Protein AF-A0A376Y723-F1 (afdb_monomer_lite)

Secondary structure (DSSP, 8-state):
-HHHHHHHHHHHSSPPP----SS--THHHHGGGT-------S--TTTTSTT------SSGGG-HHHHHHHHHHHHHHHHTT---------

Structure (mmCIF, N/CA/C/O backbone):
data_AF-A0A376Y723-F1
#
_entry.id   AF-A0A376Y723-F1
#
loop_
_atom_site.group_PDB
_atom_site.id
_atom_site.type_symbol
_atom_site.label_atom_id
_atom_site.label_alt_id
_atom_site.label_comp_id
_atom_site.label_asym_id
_atom_site.label_entity_id
_atom_site.label_seq_id
_atom_site.pdbx_PDB_ins_code
_atom_site.Cartn_x
_atom_site.Cartn_y
_atom_site.Cartn_z
_atom_site.occupancy
_atom_site.B_iso_or_equiv
_atom_site.auth_seq_id
_atom_site.auth_comp_id
_atom_site.auth_asym_id
_atom_site.auth_atom_id
_atom_site.pdbx_PDB_model_num
ATOM 1 N N . MET A 1 1 ? -7.483 1.802 9.466 1.00 87.50 1 MET A N 1
ATOM 2 C CA . MET A 1 1 ? -6.031 1.879 9.152 1.00 87.50 1 MET A CA 1
ATOM 3 C C . MET A 1 1 ? -5.257 0.671 9.694 1.00 87.50 1 MET A C 1
ATOM 5 O O . MET A 1 1 ? -4.575 -0.006 8.933 1.00 87.50 1 MET A O 1
ATOM 9 N N . ASP A 1 2 ? -5.396 0.364 10.986 1.00 94.94 2 ASP A N 1
ATOM 10 C CA . ASP A 1 2 ? -4.520 -0.559 11.737 1.00 94.94 2 ASP A CA 1
ATOM 11 C C . ASP A 1 2 ? -4.443 -1.982 11.183 1.00 94.94 2 ASP A C 1
ATOM 13 O O . ASP A 1 2 ? -3.378 -2.592 11.174 1.00 94.94 2 ASP A O 1
ATOM 17 N N . ALA A 1 3 ? -5.560 -2.520 10.683 1.00 96.12 3 ALA A N 1
ATOM 18 C CA . ALA A 1 3 ? -5.592 -3.870 10.124 1.00 96.12 3 ALA A CA 1
ATOM 19 C C . ALA A 1 3 ? -4.611 -4.045 8.953 1.00 96.12 3 ALA A C 1
ATOM 21 O O . ALA A 1 3 ? -3.993 -5.104 8.843 1.00 96.12 3 ALA A O 1
ATOM 22 N N . VAL A 1 4 ? -4.455 -3.007 8.123 1.00 96.56 4 VAL A N 1
ATOM 23 C CA . VAL A 1 4 ? -3.528 -2.998 6.984 1.00 96.56 4 VAL A CA 1
ATOM 24 C C . VAL A 1 4 ? -2.093 -2.869 7.483 1.00 96.56 4 VAL A C 1
ATOM 26 O O . VAL A 1 4 ? -1.255 -3.688 7.120 1.00 96.56 4 VAL A O 1
ATOM 29 N N . VAL A 1 5 ? -1.818 -1.897 8.362 1.00 96.88 5 VAL A N 1
ATOM 30 C CA . VAL A 1 5 ? -0.475 -1.658 8.923 1.00 96.88 5 VAL A CA 1
ATOM 31 C C . VAL A 1 5 ? 0.064 -2.917 9.600 1.00 96.88 5 VAL A C 1
ATOM 33 O O . VAL A 1 5 ? 1.125 -3.408 9.227 1.00 96.88 5 VAL A O 1
ATOM 36 N N . ASN A 1 6 ? -0.726 -3.515 10.493 1.00 96.38 6 ASN A N 1
ATOM 37 C CA . ASN A 1 6 ? -0.348 -4.725 11.220 1.00 96.38 6 ASN A CA 1
ATOM 38 C C . ASN A 1 6 ? -0.153 -5.937 10.297 1.00 96.38 6 ASN A C 1
ATOM 40 O O . ASN A 1 6 ? 0.614 -6.842 10.618 1.00 96.38 6 ASN A O 1
ATOM 44 N N . ALA A 1 7 ? -0.878 -6.014 9.176 1.00 95.75 7 ALA A N 1
ATOM 45 C CA . ALA A 1 7 ? -0.694 -7.090 8.206 1.00 95.75 7 ALA A CA 1
ATOM 46 C C . ALA A 1 7 ? 0.573 -6.879 7.366 1.00 95.75 7 ALA A C 1
ATOM 48 O O . ALA A 1 7 ? 1.293 -7.842 7.109 1.00 95.75 7 ALA A O 1
ATOM 49 N N . VAL A 1 8 ? 0.866 -5.644 6.952 1.00 95.44 8 VAL A N 1
ATOM 50 C CA . VAL A 1 8 ? 2.097 -5.327 6.215 1.00 95.44 8 VAL A CA 1
ATOM 51 C C . VAL A 1 8 ? 3.316 -5.598 7.093 1.00 95.44 8 VAL A C 1
ATOM 53 O O . VAL A 1 8 ? 4.183 -6.355 6.662 1.00 95.44 8 VAL A O 1
ATOM 56 N N . GLU A 1 9 ? 3.334 -5.081 8.325 1.00 96.25 9 GLU A N 1
ATOM 57 C CA . GLU A 1 9 ? 4.424 -5.294 9.289 1.00 96.25 9 GLU A CA 1
ATOM 58 C C . GLU A 1 9 ? 4.661 -6.782 9.563 1.00 96.25 9 GLU A C 1
ATOM 60 O O . GLU A 1 9 ? 5.799 -7.234 9.567 1.00 96.25 9 GLU A O 1
ATOM 65 N N . HIS A 1 10 ? 3.594 -7.569 9.717 1.00 95.25 10 HIS A N 1
ATOM 66 C CA . HIS A 1 10 ? 3.711 -8.995 10.016 1.00 95.25 10 HIS A CA 1
ATOM 67 C C . HIS A 1 10 ? 4.310 -9.830 8.874 1.00 95.25 10 HIS A C 1
ATOM 69 O O . HIS A 1 10 ? 5.074 -10.749 9.143 1.00 95.25 10 HIS A O 1
ATOM 75 N N . TYR A 1 11 ? 3.945 -9.559 7.615 1.00 93.25 11 TYR A N 1
ATOM 76 C CA . TYR A 1 11 ? 4.390 -10.379 6.474 1.00 93.25 11 TYR A CA 1
ATOM 77 C C . TYR A 1 11 ? 5.612 -9.830 5.741 1.00 93.25 11 TYR A C 1
ATOM 79 O O . TYR A 1 11 ? 6.243 -10.571 4.993 1.00 93.25 11 TYR A O 1
ATOM 87 N N . ASN A 1 12 ? 5.906 -8.540 5.896 1.00 91.00 12 ASN A N 1
ATOM 88 C CA . ASN A 1 12 ? 6.991 -7.873 5.178 1.00 91.00 12 ASN A CA 1
ATOM 89 C C . ASN A 1 12 ? 8.078 -7.352 6.122 1.00 91.00 12 ASN A C 1
ATOM 91 O O . ASN A 1 12 ? 9.062 -6.818 5.627 1.00 91.00 12 ASN A O 1
ATOM 95 N N . GLU A 1 13 ? 7.887 -7.464 7.444 1.00 93.69 13 GLU A N 1
ATOM 96 C CA . GLU A 1 13 ? 8.821 -6.992 8.482 1.00 93.69 13 GLU A CA 1
ATOM 97 C C . GLU A 1 13 ? 9.170 -5.498 8.355 1.00 93.69 13 GLU A C 1
ATOM 99 O O . GLU A 1 13 ? 10.197 -5.019 8.827 1.00 93.69 13 GLU A O 1
ATOM 104 N N . ILE A 1 14 ? 8.287 -4.740 7.701 1.00 93.50 14 ILE A N 1
ATOM 105 C CA . ILE A 1 14 ? 8.461 -3.324 7.397 1.00 93.50 14 ILE A CA 1
ATOM 106 C C . ILE A 1 14 ? 7.190 -2.588 7.795 1.00 93.50 14 ILE A C 1
ATOM 108 O O . ILE A 1 14 ? 6.081 -2.989 7.437 1.00 93.50 14 ILE A O 1
ATOM 112 N N . LYS A 1 15 ? 7.363 -1.457 8.480 1.00 94.94 15 LYS A N 1
ATOM 113 C CA . LYS A 1 15 ? 6.278 -0.515 8.736 1.00 94.94 15 LYS A CA 1
ATOM 114 C C . LYS A 1 15 ? 5.962 0.285 7.469 1.00 94.94 15 LYS A C 1
ATOM 116 O O . LYS A 1 15 ? 6.853 0.978 6.969 1.00 94.94 15 LYS A O 1
ATOM 121 N N . PRO A 1 16 ? 4.729 0.223 6.932 1.00 95.69 16 PRO A N 1
ATOM 122 C CA . PRO A 1 16 ? 4.375 0.996 5.752 1.00 95.69 16 PRO A CA 1
ATOM 123 C C . PRO A 1 16 ? 4.382 2.493 6.063 1.00 95.69 16 PRO A C 1
ATOM 125 O O . PRO A 1 16 ? 3.942 2.931 7.128 1.00 95.69 16 PRO A O 1
ATOM 128 N N . GLN A 1 17 ? 4.831 3.289 5.096 1.00 95.88 17 GLN A N 1
ATOM 129 C CA . GLN A 1 17 ? 4.627 4.732 5.130 1.00 95.88 17 GLN A CA 1
ATOM 130 C C . GLN A 1 17 ? 3.175 5.047 4.761 1.00 95.88 17 GLN A C 1
ATOM 132 O O . GLN A 1 17 ? 2.628 4.473 3.820 1.00 95.88 17 GLN A O 1
ATOM 137 N N . LEU A 1 18 ? 2.555 5.966 5.499 1.00 95.56 18 LEU A N 1
ATOM 138 C CA . LEU A 1 18 ? 1.197 6.431 5.229 1.00 95.56 18 LEU A CA 1
ATOM 139 C C . LEU A 1 18 ? 1.287 7.686 4.364 1.00 95.56 18 LEU A C 1
ATOM 141 O O . LEU A 1 18 ? 1.601 8.764 4.863 1.00 95.56 18 LEU A O 1
ATOM 145 N N . LEU A 1 19 ? 1.068 7.523 3.062 1.00 94.56 19 LEU A N 1
ATOM 146 C CA . LEU A 1 19 ? 1.240 8.583 2.074 1.00 94.56 19 LEU A CA 1
ATOM 147 C C . LEU A 1 19 ? -0.101 8.962 1.441 1.00 94.56 19 LEU A C 1
ATOM 149 O O . LEU A 1 19 ? -0.987 8.127 1.280 1.00 94.56 19 LEU A O 1
ATOM 153 N N . THR A 1 20 ? -0.214 10.229 1.051 1.00 93.81 20 THR A N 1
ATOM 154 C CA . THR A 1 20 ? -1.307 10.778 0.225 1.00 93.81 20 THR A CA 1
ATOM 155 C C . THR A 1 20 ? -0.804 11.236 -1.147 1.00 93.81 20 THR A C 1
ATOM 157 O O . THR A 1 20 ? -1.514 11.906 -1.892 1.00 93.81 20 THR A O 1
ATOM 160 N N . THR A 1 21 ? 0.449 10.908 -1.466 1.00 90.00 21 THR A N 1
ATOM 161 C CA . THR A 1 21 ? 1.103 11.208 -2.738 1.00 90.00 21 THR A CA 1
ATOM 162 C C . THR A 1 21 ? 0.840 10.093 -3.748 1.00 90.00 21 THR A C 1
ATOM 164 O O . THR A 1 21 ? 0.587 8.948 -3.378 1.00 90.00 21 THR A O 1
ATOM 167 N N . GLY A 1 22 ? 0.942 10.413 -5.038 1.00 79.06 22 GLY A N 1
ATOM 168 C CA . GLY A 1 22 ? 0.711 9.460 -6.123 1.00 79.06 22 GLY A CA 1
ATOM 169 C C . GLY A 1 22 ? -0.431 9.891 -7.038 1.00 79.06 22 GLY A C 1
ATOM 170 O O . GLY A 1 22 ? -0.828 11.052 -7.036 1.00 79.06 22 GLY A O 1
ATOM 171 N N . GLY A 1 23 ? -0.897 8.958 -7.870 1.00 84.31 23 GLY A N 1
ATOM 172 C CA . GLY A 1 23 ? -1.968 9.186 -8.842 1.00 84.31 23 GLY A CA 1
ATOM 173 C C . GLY A 1 23 ? -3.360 9.267 -8.208 1.00 84.31 23 GLY A C 1
ATOM 174 O O . GLY A 1 23 ? -3.535 9.700 -7.075 1.00 84.31 23 GLY A O 1
ATOM 175 N N . THR A 1 24 ? -4.373 8.835 -8.958 1.00 89.88 24 THR A N 1
ATOM 176 C CA . THR A 1 24 ? -5.771 8.825 -8.510 1.00 89.88 24 THR A CA 1
ATOM 177 C C . THR A 1 24 ? -6.326 7.411 -8.471 1.00 89.88 24 THR A C 1
ATOM 179 O O . THR A 1 24 ? -6.013 6.609 -9.348 1.00 89.88 24 THR A O 1
ATOM 182 N N . SER A 1 25 ? -7.239 7.149 -7.539 1.00 94.31 25 SER A N 1
ATOM 183 C CA . SER A 1 25 ? -8.012 5.910 -7.477 1.00 94.31 25 SER A CA 1
ATOM 184 C C . SER A 1 25 ? -9.512 6.191 -7.375 1.00 94.31 25 SER A C 1
ATOM 186 O O . SER A 1 25 ? -9.954 7.318 -7.101 1.00 94.31 25 SER A O 1
ATOM 188 N N . ASP A 1 26 ? -10.317 5.144 -7.531 1.00 96.31 26 ASP A N 1
ATOM 189 C CA . ASP A 1 26 ? -11.765 5.199 -7.301 1.00 96.31 26 ASP A CA 1
ATOM 190 C C . ASP A 1 26 ? -12.142 5.272 -5.814 1.00 96.31 26 ASP A C 1
ATOM 192 O O . ASP A 1 26 ? -13.310 5.477 -5.472 1.00 96.31 26 ASP A O 1
ATOM 196 N N . GLY A 1 27 ? -11.149 5.233 -4.918 1.00 94.06 27 GLY A N 1
ATOM 197 C CA . GLY A 1 27 ? -11.323 5.470 -3.489 1.00 94.06 27 GLY A CA 1
ATOM 198 C C . GLY A 1 27 ? -12.034 6.789 -3.182 1.00 94.06 27 GLY A C 1
ATOM 199 O O . GLY A 1 27 ? -12.829 6.849 -2.246 1.00 94.06 27 GLY A O 1
ATOM 200 N N . ARG A 1 28 ? -11.859 7.822 -4.022 1.00 94.50 28 ARG A N 1
ATOM 201 C CA . ARG A 1 28 ? -12.553 9.118 -3.882 1.00 94.50 28 ARG A CA 1
ATOM 202 C C . ARG A 1 28 ? -14.077 9.017 -3.965 1.00 94.50 28 ARG A C 1
ATOM 204 O O . ARG A 1 28 ? -14.774 9.836 -3.371 1.00 94.50 28 ARG A O 1
ATOM 211 N N . PHE A 1 29 ? -14.603 8.046 -4.710 1.00 96.81 29 PHE A N 1
ATOM 212 C CA . PHE A 1 29 ? -16.044 7.825 -4.811 1.00 96.81 29 PHE A CA 1
ATOM 213 C C . PHE A 1 29 ? -16.549 7.014 -3.621 1.00 96.81 29 PHE A C 1
ATOM 215 O O . PHE A 1 29 ? -17.572 7.360 -3.038 1.00 96.81 29 PHE A O 1
ATOM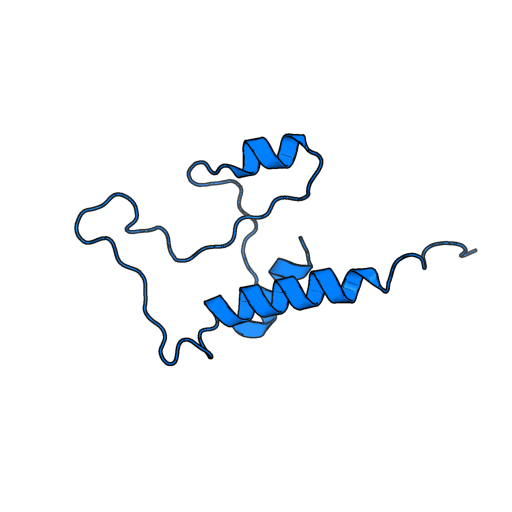 222 N N . ILE A 1 30 ? -15.787 5.999 -3.207 1.00 95.94 30 ILE A N 1
ATOM 223 C CA . ILE A 1 30 ? -16.120 5.138 -2.065 1.00 95.94 30 ILE A CA 1
ATOM 224 C C . ILE A 1 30 ? -16.102 5.926 -0.751 1.00 95.94 30 ILE A C 1
ATOM 226 O O . ILE A 1 30 ? -16.996 5.766 0.077 1.00 95.94 30 ILE A O 1
ATOM 230 N N . ALA A 1 31 ? -15.141 6.835 -0.582 1.00 95.00 31 ALA A N 1
ATOM 231 C CA . ALA A 1 31 ? -15.030 7.681 0.604 1.00 95.00 31 ALA A CA 1
ATOM 232 C C . ALA A 1 31 ? -16.287 8.539 0.846 1.00 95.00 31 ALA A C 1
ATOM 234 O O . ALA A 1 31 ? -16.634 8.805 1.995 1.00 95.00 31 ALA A O 1
ATOM 235 N N . ARG A 1 32 ? -17.027 8.915 -0.211 1.00 96.38 32 ARG A N 1
ATOM 236 C CA . ARG A 1 32 ? -18.295 9.662 -0.085 1.00 96.38 32 ARG A CA 1
ATOM 237 C C . ARG A 1 32 ? -19.396 8.866 0.615 1.00 96.38 32 ARG A C 1
ATOM 239 O O . ARG A 1 32 ? -20.343 9.466 1.106 1.00 96.38 32 ARG A O 1
ATOM 246 N N . MET A 1 33 ? -19.264 7.543 0.694 1.00 97.19 33 MET A N 1
ATOM 247 C CA . MET A 1 33 ? -20.174 6.673 1.443 1.00 97.19 33 MET A CA 1
ATOM 248 C C . MET A 1 33 ? -19.854 6.623 2.949 1.00 97.19 33 MET A C 1
ATOM 250 O O . MET A 1 33 ? -20.488 5.869 3.679 1.00 97.19 33 MET A O 1
ATOM 254 N N . GLY A 1 34 ? -18.852 7.373 3.426 1.00 95.25 34 GLY A N 1
ATOM 255 C CA . GLY A 1 34 ? -18.412 7.349 4.827 1.00 95.25 34 GLY A CA 1
ATOM 256 C C . GLY A 1 34 ? -17.515 6.157 5.186 1.00 95.25 34 GLY A C 1
ATOM 257 O O . GLY A 1 34 ? -17.248 5.916 6.362 1.00 95.25 34 GLY A O 1
ATOM 258 N N . ALA A 1 35 ? -17.038 5.401 4.194 1.00 95.12 35 ALA A N 1
ATOM 259 C CA . ALA A 1 35 ? -16.141 4.271 4.409 1.00 95.12 35 ALA A CA 1
ATOM 260 C C . ALA A 1 35 ? -14.696 4.725 4.683 1.00 95.12 35 ALA A C 1
ATOM 262 O O . ALA A 1 35 ? -14.205 5.681 4.082 1.00 95.12 35 ALA A O 1
ATOM 263 N N . GLN A 1 36 ? -13.977 3.983 5.53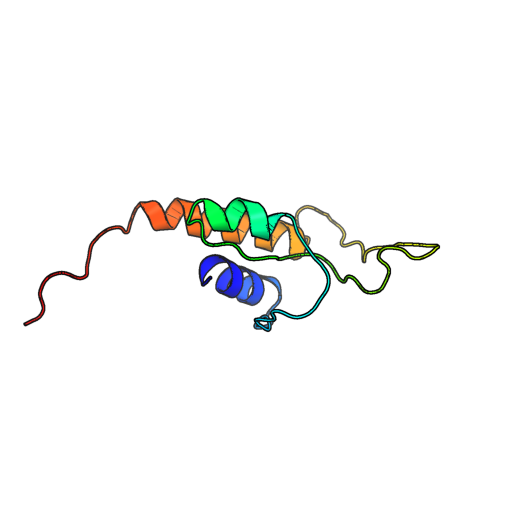3 1.00 95.69 36 GLN A N 1
ATOM 264 C CA . GLN A 1 36 ? -12.520 4.110 5.621 1.00 95.69 36 GLN A CA 1
ATOM 265 C C . GLN A 1 36 ? -11.887 3.495 4.371 1.00 95.69 36 GLN A C 1
ATOM 267 O O . GLN A 1 36 ? -12.060 2.304 4.112 1.00 95.69 36 GLN A O 1
ATOM 272 N N . VAL A 1 37 ? -11.131 4.296 3.622 1.00 95.56 37 VAL A N 1
ATOM 273 C CA . VAL A 1 37 ? -10.465 3.865 2.388 1.00 95.56 37 VAL A CA 1
ATOM 274 C C . VAL A 1 37 ? -8.953 3.903 2.587 1.00 95.56 37 VAL A C 1
ATOM 276 O O . VAL A 1 37 ? -8.406 4.902 3.046 1.00 95.56 37 VAL A O 1
ATOM 279 N N . VAL A 1 38 ? -8.286 2.800 2.252 1.00 95.38 38 VAL A N 1
ATOM 280 C CA . VAL A 1 38 ? -6.824 2.669 2.243 1.00 95.38 38 VAL A CA 1
ATOM 281 C C . VAL A 1 38 ? -6.420 2.009 0.933 1.00 95.38 38 VAL A C 1
ATOM 283 O O . VAL A 1 38 ? -7.067 1.056 0.498 1.00 95.38 38 VAL A O 1
ATOM 286 N N . GLU A 1 39 ? -5.339 2.490 0.331 1.00 95.31 39 GLU A N 1
ATOM 287 C CA . GLU A 1 39 ? -4.748 1.898 -0.864 1.00 95.31 39 GLU A CA 1
ATOM 288 C C . GLU A 1 39 ? -3.513 1.075 -0.499 1.00 95.31 39 GLU A C 1
ATOM 290 O O . GLU A 1 39 ? -2.646 1.510 0.258 1.00 95.31 39 GLU A O 1
ATOM 295 N N . LEU A 1 40 ? -3.444 -0.135 -1.044 1.00 93.81 40 LEU A N 1
ATOM 296 C CA . LEU A 1 40 ? -2.311 -1.041 -0.920 1.00 93.81 40 LEU A CA 1
ATOM 297 C C . LEU A 1 40 ? -2.140 -1.739 -2.268 1.00 93.81 40 LEU A C 1
ATOM 299 O O . LEU A 1 40 ? -3.112 -2.272 -2.804 1.00 93.81 40 LEU A O 1
ATOM 303 N N . GLY A 1 41 ? -0.920 -1.748 -2.803 1.00 92.94 41 GLY A N 1
ATOM 304 C CA . GLY A 1 41 ? -0.625 -2.272 -4.135 1.00 92.94 41 GLY A CA 1
ATOM 305 C C . GLY A 1 41 ? 0.855 -2.618 -4.325 1.00 92.94 41 GLY A C 1
ATOM 306 O O . GLY A 1 41 ? 1.662 -2.388 -3.420 1.00 92.94 41 GLY A O 1
ATOM 307 N N . PRO A 1 42 ? 1.223 -3.210 -5.474 1.00 92.12 42 PRO A N 1
ATOM 308 C CA . PRO A 1 42 ? 2.611 -3.487 -5.806 1.00 92.12 42 PRO A CA 1
ATOM 309 C C . PRO A 1 42 ? 3.355 -2.191 -6.161 1.00 92.12 42 PRO A C 1
ATOM 311 O O . PRO A 1 42 ? 2.778 -1.107 -6.235 1.00 92.12 42 PRO A O 1
ATOM 314 N N . VAL A 1 43 ? 4.659 -2.308 -6.416 1.00 93.19 43 VAL A N 1
ATOM 315 C CA . VAL A 1 43 ? 5.489 -1.178 -6.856 1.00 93.19 43 VAL A CA 1
ATOM 316 C C . VAL A 1 43 ? 4.932 -0.585 -8.154 1.00 93.19 43 VAL A C 1
ATOM 318 O O . VAL A 1 43 ? 4.795 -1.290 -9.149 1.00 93.19 43 VAL A O 1
ATOM 321 N N . ASN A 1 44 ? 4.670 0.722 -8.151 1.00 93.44 44 ASN A N 1
ATOM 322 C CA . ASN A 1 44 ? 4.035 1.444 -9.257 1.00 93.44 44 ASN A CA 1
ATOM 323 C C . ASN A 1 44 ? 5.025 2.052 -10.276 1.00 93.44 44 ASN A C 1
ATOM 325 O O . ASN A 1 44 ? 4.618 2.781 -11.169 1.00 93.44 44 ASN A O 1
ATOM 329 N N . ALA A 1 45 ? 6.329 1.774 -10.180 1.00 95.31 45 ALA A N 1
ATOM 330 C CA . ALA A 1 45 ? 7.362 2.456 -10.974 1.00 95.31 45 ALA A CA 1
ATOM 331 C C . ALA A 1 45 ? 7.224 2.294 -12.507 1.00 95.31 45 ALA A C 1
ATOM 333 O O . ALA A 1 45 ? 7.742 3.119 -13.272 1.00 95.31 45 ALA A O 1
ATOM 334 N N . THR A 1 46 ? 6.559 1.225 -12.949 1.00 96.62 46 THR A N 1
ATOM 335 C CA . THR A 1 46 ? 6.431 0.810 -14.353 1.00 96.62 46 THR A CA 1
ATOM 336 C C . THR A 1 46 ? 5.011 0.945 -14.909 1.00 96.62 46 THR A C 1
ATOM 338 O O . THR A 1 46 ? 4.832 0.684 -16.097 1.00 96.62 46 THR A O 1
ATOM 341 N N . ILE A 1 47 ? 4.022 1.370 -14.106 1.00 95.56 47 ILE A N 1
ATOM 342 C CA . ILE A 1 47 ? 2.641 1.533 -14.594 1.00 95.56 47 ILE A CA 1
ATOM 343 C C . ILE A 1 47 ? 2.600 2.596 -15.697 1.00 95.56 47 ILE A C 1
ATOM 345 O O . ILE A 1 47 ? 3.313 3.602 -15.617 1.00 95.56 47 ILE A O 1
ATOM 349 N N . HIS A 1 48 ? 1.782 2.375 -16.728 1.00 94.38 48 HIS A N 1
ATOM 350 C CA . HIS A 1 48 ? 1.657 3.274 -17.888 1.00 94.38 48 HIS A CA 1
ATOM 351 C C . HIS A 1 48 ? 2.954 3.472 -18.699 1.00 94.38 48 HIS A C 1
ATOM 353 O O . HIS A 1 48 ? 3.118 4.489 -19.375 1.00 94.38 48 HIS A O 1
ATOM 359 N N . LYS A 1 49 ? 3.882 2.507 -18.660 1.00 96.75 49 LYS A N 1
ATOM 360 C CA . LYS A 1 49 ? 5.107 2.502 -19.477 1.00 96.75 49 LYS A CA 1
ATOM 361 C C . LYS A 1 49 ? 5.178 1.249 -20.349 1.00 96.75 49 LYS A C 1
ATOM 363 O O . LYS A 1 49 ? 4.596 0.216 -20.033 1.00 96.75 49 LYS A O 1
ATOM 368 N N . ILE A 1 50 ? 5.932 1.329 -21.446 1.00 96.44 50 ILE A N 1
ATOM 369 C CA . ILE A 1 50 ? 6.271 0.151 -22.259 1.00 96.44 50 ILE A CA 1
ATOM 370 C C . ILE A 1 50 ? 7.040 -0.844 -21.374 1.00 96.44 50 ILE A C 1
ATOM 372 O O . ILE A 1 50 ? 7.887 -0.433 -20.581 1.00 96.44 50 ILE A O 1
ATOM 376 N N . ASN A 1 51 ? 6.759 -2.142 -21.525 1.00 96.31 51 ASN A N 1
ATOM 377 C CA . ASN A 1 51 ? 7.296 -3.221 -20.682 1.00 96.31 51 ASN A CA 1
ATOM 378 C C . ASN A 1 51 ? 6.896 -3.108 -19.197 1.00 96.31 51 ASN A C 1
ATOM 380 O O . ASN A 1 51 ? 7.695 -3.400 -18.303 1.00 96.31 51 ASN A O 1
ATOM 384 N N . GLU A 1 52 ? 5.653 -2.695 -18.933 1.00 95.88 52 GLU A N 1
ATOM 385 C CA . GLU A 1 52 ? 5.051 -2.757 -17.602 1.00 95.88 52 GLU A CA 1
ATOM 386 C C . GLU A 1 52 ? 5.227 -4.151 -16.984 1.00 95.88 52 GLU A C 1
ATOM 388 O O . GLU A 1 52 ? 4.978 -5.184 -17.610 1.00 95.88 52 GLU A O 1
ATOM 393 N N . CYS A 1 53 ? 5.698 -4.188 -15.739 1.00 95.50 53 CYS A N 1
ATOM 394 C CA . CYS A 1 53 ? 5.958 -5.439 -15.047 1.00 95.50 53 CYS A CA 1
ATOM 395 C C . CYS A 1 53 ? 5.865 -5.287 -13.532 1.00 95.50 53 CYS A C 1
ATOM 397 O O . CYS A 1 53 ? 6.093 -4.217 -12.969 1.00 95.50 53 CYS A O 1
ATOM 399 N N . VAL A 1 54 ? 5.592 -6.411 -12.875 1.00 93.06 54 VAL A N 1
ATOM 400 C CA . VAL A 1 54 ? 5.577 -6.548 -11.420 1.00 93.06 54 VAL A CA 1
ATOM 401 C C . VAL A 1 54 ? 6.546 -7.650 -11.000 1.00 93.06 54 VAL A C 1
ATOM 403 O O . VAL A 1 54 ? 6.708 -8.656 -11.697 1.00 93.06 54 VAL A O 1
ATOM 406 N N . LYS A 1 55 ? 7.195 -7.480 -9.841 1.00 90.38 55 LYS A N 1
ATOM 407 C CA . LYS A 1 55 ? 8.035 -8.533 -9.258 1.00 90.38 55 LYS A CA 1
ATOM 408 C C . LYS A 1 55 ? 7.169 -9.749 -8.939 1.00 90.38 55 LYS A C 1
ATOM 410 O O . LYS A 1 55 ? 6.217 -9.667 -8.167 1.00 90.38 55 LYS A O 1
ATOM 415 N N . ARG A 1 56 ? 7.521 -10.889 -9.527 1.00 84.88 56 ARG A N 1
ATOM 416 C CA . ARG A 1 56 ? 6.834 -12.157 -9.288 1.00 84.88 56 ARG A CA 1
ATOM 417 C C . ARG A 1 56 ? 7.414 -12.819 -8.045 1.00 84.88 56 ARG A C 1
ATOM 419 O O . ARG A 1 56 ? 8.625 -12.978 -7.944 1.00 84.88 56 ARG A O 1
ATOM 426 N N . CYS A 1 57 ? 6.551 -13.257 -7.139 1.00 78.06 57 CYS A N 1
ATOM 427 C CA . CYS A 1 57 ? 6.927 -14.150 -6.048 1.00 78.06 57 CYS A CA 1
ATOM 428 C C . CYS A 1 57 ? 6.406 -15.560 -6.353 1.00 78.06 57 CYS A C 1
ATOM 430 O O . CYS A 1 57 ? 5.289 -15.709 -6.859 1.0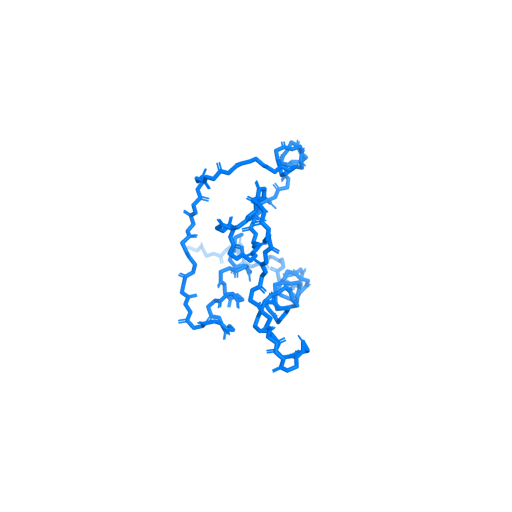0 78.06 57 CYS A O 1
ATOM 432 N N . ARG A 1 58 ? 7.207 -16.594 -6.072 1.00 68.81 58 ARG A N 1
ATOM 433 C CA . ARG A 1 58 ? 6.815 -18.000 -6.232 1.00 68.81 58 ARG A CA 1
ATOM 434 C C . ARG A 1 58 ? 7.179 -18.793 -4.968 1.00 68.81 58 ARG A C 1
ATOM 436 O O . ARG A 1 58 ? 8.306 -18.638 -4.505 1.00 68.81 58 ARG A O 1
ATOM 443 N N . PRO A 1 59 ? 6.288 -19.681 -4.479 1.00 79.75 59 PRO A N 1
ATOM 444 C CA . PRO A 1 59 ? 4.909 -19.910 -4.938 1.00 79.75 59 PRO A CA 1
ATOM 445 C C . PRO A 1 59 ? 3.950 -18.759 -4.573 1.00 79.75 59 PRO A C 1
ATOM 447 O O . PRO A 1 59 ? 4.135 -18.073 -3.576 1.00 79.75 59 PRO A O 1
ATOM 450 N N . ALA A 1 60 ? 2.911 -18.535 -5.390 1.00 67.94 60 ALA A N 1
ATOM 451 C CA . ALA A 1 60 ? 1.975 -17.415 -5.205 1.00 67.94 60 ALA A CA 1
ATOM 452 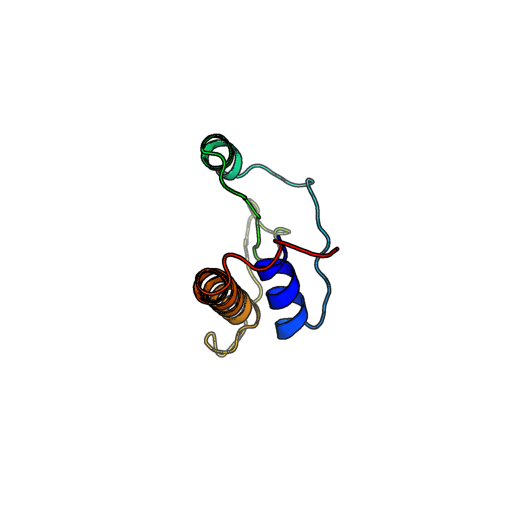C C . ALA A 1 60 ? 1.233 -17.468 -3.855 1.00 67.94 60 ALA A C 1
ATOM 454 O O . ALA A 1 60 ? 0.960 -16.428 -3.265 1.00 67.94 60 ALA A O 1
ATOM 455 N N . ALA A 1 61 ? 0.972 -18.677 -3.346 1.00 65.69 61 ALA A N 1
ATOM 456 C CA . ALA A 1 61 ? 0.313 -18.904 -2.061 1.00 65.69 61 ALA A CA 1
ATOM 457 C C . ALA A 1 61 ? 1.125 -18.410 -0.850 1.00 65.69 61 ALA A C 1
ATOM 459 O O . ALA A 1 61 ? 0.545 -18.104 0.184 1.00 65.69 61 ALA A O 1
ATOM 460 N N . THR A 1 62 ? 2.452 -18.310 -0.973 1.00 69.56 62 THR A N 1
ATOM 461 C CA . THR A 1 62 ? 3.337 -17.772 0.073 1.00 69.56 62 THR A CA 1
ATOM 462 C C . THR A 1 62 ? 3.842 -16.373 -0.262 1.00 69.56 62 THR A C 1
ATOM 464 O O . THR A 1 62 ? 4.734 -15.869 0.414 1.00 69.56 62 THR A O 1
ATOM 467 N N . CYS A 1 63 ? 3.307 -15.734 -1.306 1.00 83.06 63 CYS A N 1
ATOM 468 C CA . CYS A 1 63 ? 3.683 -14.374 -1.650 1.00 83.06 63 CYS A CA 1
ATOM 469 C C . CYS A 1 63 ? 3.243 -13.425 -0.526 1.00 83.06 63 CYS A C 1
ATOM 471 O O . CYS A 1 63 ? 2.035 -13.339 -0.276 1.00 83.06 63 CYS A O 1
ATOM 473 N N . PRO A 1 64 ? 4.167 -12.672 0.108 1.00 84.62 64 PRO A N 1
ATOM 474 C CA . PRO A 1 64 ? 3.825 -11.724 1.168 1.00 84.62 64 PRO A CA 1
ATOM 475 C C . PRO A 1 64 ? 2.694 -10.778 0.767 1.00 84.62 64 PRO A C 1
ATOM 477 O O . PRO A 1 64 ? 1.808 -10.514 1.567 1.00 84.62 64 PRO A O 1
ATOM 480 N N . TYR A 1 65 ? 2.653 -10.371 -0.506 1.00 87.38 65 TYR A N 1
ATOM 481 C CA . TYR A 1 65 ? 1.591 -9.537 -1.065 1.00 87.38 65 TYR A CA 1
ATOM 482 C C . TYR A 1 65 ? 0.193 -10.156 -0.890 1.00 87.38 65 TYR A C 1
ATOM 484 O O . TYR A 1 65 ? -0.705 -9.516 -0.350 1.00 87.38 65 TYR A O 1
ATOM 492 N N . VAL A 1 66 ? 0.015 -11.424 -1.278 1.00 89.62 66 VAL A N 1
ATOM 493 C CA . VAL A 1 66 ? -1.262 -12.148 -1.142 1.00 89.62 66 VAL A CA 1
ATOM 494 C C . VAL A 1 66 ? -1.578 -12.395 0.335 1.00 89.62 66 VAL A C 1
ATOM 496 O O . VAL A 1 66 ? -2.702 -12.151 0.786 1.00 89.62 66 VAL A O 1
ATOM 499 N N . SER A 1 67 ? -0.572 -12.800 1.111 1.00 91.88 67 SER A N 1
ATOM 500 C CA . SER A 1 67 ? -0.690 -13.009 2.556 1.00 91.88 67 SER A CA 1
ATOM 501 C C . SER A 1 67 ? -1.142 -11.744 3.291 1.00 91.88 67 SER A C 1
ATOM 503 O O . SER A 1 67 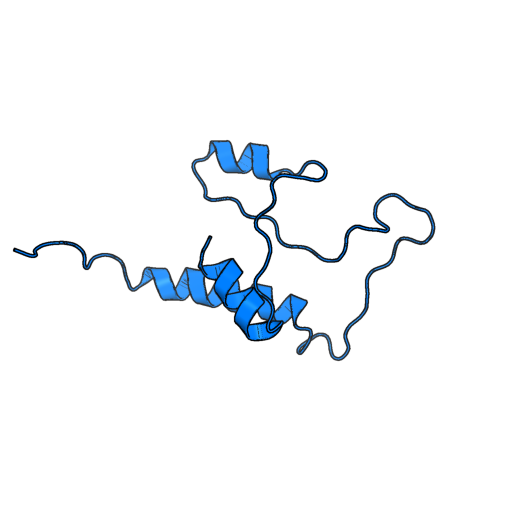? -1.987 -11.829 4.182 1.00 91.88 67 SER A O 1
ATOM 505 N N . THR A 1 68 ? -0.672 -10.560 2.887 1.00 93.38 68 THR A N 1
ATOM 506 C CA . THR A 1 68 ? -1.089 -9.278 3.467 1.00 93.38 68 THR A CA 1
ATOM 507 C C . THR A 1 68 ? -2.576 -8.998 3.239 1.00 93.38 68 THR A C 1
ATOM 509 O O . THR A 1 68 ? -3.252 -8.601 4.192 1.00 93.38 68 THR A O 1
ATOM 512 N N . TYR A 1 69 ? -3.136 -9.259 2.050 1.00 93.62 69 TYR A N 1
ATOM 513 C CA . TYR A 1 69 ? -4.586 -9.108 1.832 1.00 93.62 69 TYR A CA 1
ATOM 514 C C . TYR A 1 69 ? -5.395 -10.082 2.686 1.00 93.62 69 TYR A C 1
ATOM 516 O O . TYR A 1 69 ? -6.320 -9.663 3.385 1.00 93.62 69 TYR A O 1
ATOM 524 N N . HIS A 1 70 ? -5.014 -11.363 2.703 1.00 93.06 70 HIS A N 1
ATOM 525 C CA . HIS A 1 70 ? -5.680 -12.362 3.544 1.00 93.06 70 HIS A CA 1
ATOM 526 C C . HIS A 1 70 ? -5.604 -12.003 5.032 1.00 93.06 70 HIS A C 1
ATOM 528 O O . HIS A 1 70 ? -6.599 -12.099 5.754 1.00 93.06 70 HIS A O 1
ATOM 534 N N . GLY A 1 71 ? -4.440 -11.555 5.500 1.00 93.56 71 GLY A N 1
ATOM 535 C CA . GLY A 1 71 ? -4.232 -11.131 6.878 1.00 93.56 71 GLY A CA 1
ATOM 536 C C . GLY A 1 71 ? -5.020 -9.880 7.249 1.00 93.56 71 GLY A C 1
ATOM 537 O O . GLY A 1 71 ? -5.494 -9.793 8.384 1.00 93.56 71 GLY A O 1
ATOM 538 N N . THR A 1 72 ? -5.186 -8.943 6.314 1.00 95.00 72 THR A N 1
ATOM 539 C CA . THR A 1 72 ? -6.014 -7.741 6.489 1.00 95.00 72 THR A CA 1
ATOM 540 C C . THR A 1 72 ? -7.484 -8.126 6.602 1.00 95.00 72 THR A C 1
ATOM 542 O O . THR A 1 72 ? -8.132 -7.776 7.587 1.00 95.00 72 THR A O 1
ATOM 545 N N . ALA A 1 73 ? -7.997 -8.914 5.652 1.00 94.44 73 ALA A N 1
ATOM 546 C CA . ALA A 1 73 ? -9.381 -9.379 5.661 1.00 94.44 73 ALA A CA 1
ATOM 547 C C . ALA A 1 73 ? -9.696 -10.153 6.948 1.00 94.44 73 ALA A C 1
ATOM 549 O O . ALA A 1 73 ? -10.670 -9.852 7.633 1.00 94.44 73 ALA A O 1
ATOM 550 N N . ARG A 1 74 ? -8.817 -11.081 7.354 1.00 95.19 74 ARG A N 1
ATOM 551 C CA . ARG A 1 74 ? -8.962 -11.814 8.619 1.00 95.19 74 ARG A CA 1
ATOM 552 C C . ARG A 1 74 ? -9.039 -10.867 9.816 1.00 95.19 74 ARG A C 1
ATOM 554 O O . ARG A 1 74 ? -9.884 -11.076 10.681 1.00 95.19 74 ARG A O 1
ATOM 561 N N . ARG A 1 75 ? -8.189 -9.838 9.890 1.00 94.69 75 ARG A N 1
ATOM 562 C CA . ARG A 1 75 ? -8.189 -8.857 10.995 1.00 94.69 75 ARG A CA 1
ATOM 563 C C . ARG A 1 75 ? -9.464 -8.014 11.023 1.00 94.69 75 ARG A C 1
ATOM 565 O O . ARG A 1 75 ? -10.014 -7.814 12.099 1.00 94.69 75 ARG A O 1
ATOM 572 N N . LEU A 1 76 ? -9.964 -7.583 9.865 1.00 94.12 76 LEU A N 1
ATOM 573 C CA . LEU A 1 76 ? -11.211 -6.817 9.774 1.00 94.12 76 LEU A CA 1
ATOM 574 C C . LEU A 1 76 ? -12.424 -7.664 10.185 1.00 94.12 76 LEU A C 1
ATOM 576 O O . LEU A 1 76 ? -13.220 -7.238 11.017 1.00 94.12 76 LEU A O 1
ATOM 580 N N . MET A 1 77 ? -12.517 -8.897 9.683 1.00 93.00 77 MET A N 1
ATOM 581 C CA . MET A 1 77 ? -13.652 -9.780 9.976 1.00 93.00 77 MET A CA 1
ATOM 582 C C . MET A 1 77 ? -13.621 -10.333 11.407 1.00 93.00 77 MET A C 1
ATOM 584 O O . MET A 1 77 ? -14.662 -10.455 12.044 1.00 93.00 77 MET A O 1
ATOM 588 N N . SER A 1 78 ? -12.437 -10.624 11.956 1.00 87.25 78 SER A N 1
ATOM 589 C CA . SER A 1 78 ? -12.294 -11.073 13.354 1.00 87.25 78 SER A CA 1
ATOM 590 C C . SER A 1 78 ? -12.409 -9.935 14.376 1.00 87.25 78 SER A C 1
ATOM 592 O O . SER A 1 78 ? -12.706 -10.181 15.545 1.00 87.25 78 SER A O 1
ATOM 594 N N . GLY A 1 79 ? -12.203 -8.684 13.950 1.00 62.97 79 GLY A N 1
ATOM 595 C CA . GLY A 1 79 ? -12.426 -7.484 14.757 1.00 62.97 79 GLY A CA 1
ATOM 596 C C . GLY A 1 79 ? -13.906 -7.168 14.987 1.00 62.97 79 GLY A C 1
ATOM 597 O O . GLY A 1 79 ? -14.238 -6.578 16.012 1.00 62.97 79 GLY A O 1
ATOM 598 N N . SER A 1 80 ? -14.808 -7.637 14.114 1.00 51.06 80 SER A N 1
ATOM 599 C CA . SER A 1 80 ? -16.258 -7.427 14.260 1.00 51.06 80 SER A CA 1
ATOM 600 C C . SER A 1 80 ? -16.872 -8.127 15.486 1.00 51.06 80 SER A C 1
ATOM 602 O O . SER A 1 80 ? -17.990 -7.800 15.867 1.00 51.06 80 SER A O 1
ATOM 604 N N . ALA A 1 81 ? -16.148 -9.044 16.143 1.00 47.22 81 ALA A N 1
ATOM 605 C CA . ALA A 1 81 ? -16.553 -9.662 17.412 1.00 47.22 81 ALA A CA 1
ATOM 606 C C . ALA A 1 81 ? -16.064 -8.896 18.664 1.00 47.22 81 ALA A C 1
ATOM 608 O O . ALA A 1 81 ? -16.326 -9.314 19.789 1.00 47.22 81 ALA A O 1
ATOM 609 N N . ARG A 1 82 ? -15.340 -7.780 18.498 1.00 47.22 82 ARG A N 1
ATOM 610 C CA . ARG A 1 82 ? -14.871 -6.910 19.593 1.00 47.22 82 ARG A CA 1
ATOM 611 C C . ARG A 1 82 ? -15.450 -5.499 19.468 1.00 47.22 82 ARG A C 1
ATOM 613 O O . ARG A 1 82 ? -14.735 -4.509 19.559 1.00 47.22 82 ARG A O 1
ATOM 620 N N . GLY A 1 83 ? -16.763 -5.415 19.276 1.00 40.81 83 GLY A N 1
ATOM 621 C CA . GLY A 1 83 ? -17.522 -4.204 19.571 1.00 40.81 83 GLY A CA 1
ATOM 622 C C . GLY A 1 83 ? -17.815 -4.123 21.071 1.00 40.81 83 GLY A C 1
ATOM 623 O O . GLY A 1 83 ? -18.343 -5.067 21.645 1.00 40.81 83 GLY A O 1
ATOM 624 N N . ASN A 1 84 ? -17.492 -2.981 21.67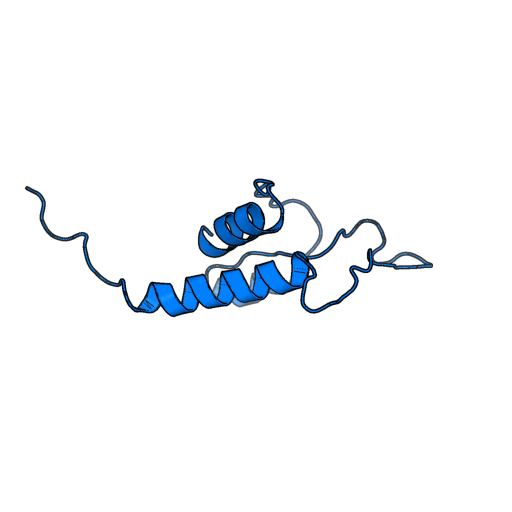4 1.00 43.47 84 ASN A N 1
ATOM 625 C CA . ASN A 1 84 ? -17.829 -2.557 23.036 1.00 43.47 84 ASN A CA 1
ATOM 626 C C . ASN A 1 84 ? -17.002 -3.135 24.203 1.00 43.47 84 ASN A C 1
ATOM 628 O O . ASN A 1 84 ? -17.417 -4.028 24.936 1.00 43.47 84 ASN A O 1
ATOM 632 N N . LYS A 1 85 ? -15.846 -2.520 24.455 1.00 45.47 85 LYS A N 1
ATOM 633 C CA . LYS A 1 85 ? -15.401 -2.286 25.835 1.00 45.47 85 LYS A CA 1
ATOM 634 C C . LYS A 1 85 ? -14.605 -1.001 25.906 1.00 45.47 85 LYS A C 1
ATOM 636 O O . LYS A 1 85 ? -13.392 -1.058 25.996 1.00 45.47 85 LYS A O 1
ATOM 641 N N . HIS A 1 86 ? -15.307 0.123 25.793 1.00 41.59 86 HIS A N 1
ATOM 642 C CA . HIS A 1 86 ? -14.946 1.409 26.396 1.00 41.59 86 HIS A CA 1
ATOM 643 C C . HIS A 1 86 ? -16.253 2.044 26.892 1.00 41.59 86 HIS A C 1
ATOM 645 O O . HIS A 1 86 ? -16.834 2.925 26.269 1.00 41.59 86 HIS A O 1
ATOM 651 N N . GLY A 1 87 ? -16.741 1.502 28.003 1.00 44.88 87 GLY A N 1
ATOM 652 C CA . GLY A 1 87 ? -17.730 2.109 28.878 1.00 44.88 87 GLY A CA 1
ATOM 653 C C . GLY A 1 87 ? -17.281 1.812 30.305 1.00 44.88 87 GLY A C 1
ATOM 654 O O . GLY A 1 87 ? -17.078 0.646 30.630 1.00 44.88 87 GLY A O 1
ATOM 655 N N . LEU A 1 88 ? -17.115 2.872 31.101 1.00 44.97 88 LEU A N 1
ATOM 656 C CA . LEU A 1 88 ? -16.852 2.884 32.548 1.00 44.97 88 LEU A CA 1
ATOM 657 C C . LEU A 1 88 ? -15.435 2.476 33.008 1.00 44.97 88 LEU A C 1
ATOM 659 O O . LEU A 1 88 ? -15.183 1.355 33.435 1.00 44.97 88 LEU A O 1
ATOM 663 N N . ALA A 1 89 ? -14.545 3.465 33.027 1.00 41.25 89 ALA A N 1
ATOM 664 C CA . ALA A 1 89 ? -13.748 3.805 34.209 1.00 41.25 89 ALA A CA 1
ATOM 665 C C . ALA A 1 89 ? -13.950 5.328 34.360 1.00 41.25 89 ALA A C 1
ATOM 667 O O . ALA A 1 89 ? -13.796 6.043 33.373 1.00 41.25 89 ALA A O 1
ATOM 668 N N . GLY A 1 90 ? -14.549 5.844 35.431 1.00 38.91 90 GLY A N 1
ATOM 669 C CA . GLY A 1 90 ? -14.109 5.676 36.811 1.00 38.91 90 GLY A CA 1
ATOM 670 C C . GLY A 1 90 ? -13.294 6.911 37.144 1.00 38.91 90 GLY A C 1
ATOM 671 O O . GLY A 1 90 ? -12.133 6.936 36.690 1.00 38.91 90 GLY A O 1
#

Organism: Escherichia coli (NCBI:txid562)

InterPro domains:
  IPR002933 Peptidase M20 [PF01546] (2-69)

pLDDT: mean 85.66, std 17.05, range [38.91, 97.19]

Sequence (90 aa):
MDAVVNAVEHYNEIKPQLLTTGGTSDGRFIARMGAQVVELGPVNATIHKINECVKRCRPAATCPYVSTYHGTARRLMSGSARGNKHGLAG

Radius of gyration: 16.62 Å; chains: 1; bounding box: 29×31×59 Å

Foldseek 3Di:
DVLLQVLCCVLVVDGDDDDPDDDDDCVVVVVVVVDDDDDDDFDCPCPPHPPRDGDDDPPPVSPSSVSSVVSSVCCVVVCVVPPDDDDDDD